Protein AF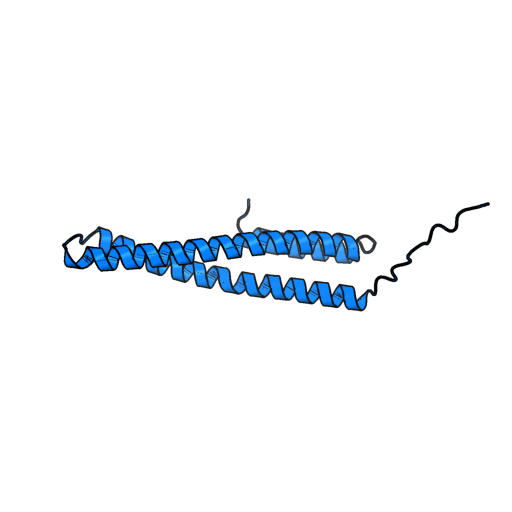-A0AAE5QCK3-F1 (afdb_monomer_lite)

Structure (mmCIF, N/CA/C/O backbone):
data_AF-A0AAE5QCK3-F1
#
_entry.id   AF-A0AAE5QCK3-F1
#
loop_
_atom_site.group_PDB
_atom_site.id
_atom_site.type_symbol
_atom_site.label_atom_id
_atom_site.label_alt_id
_atom_site.label_comp_id
_atom_site.label_asym_id
_atom_site.label_entity_id
_atom_site.label_seq_id
_atom_site.pdbx_PDB_ins_code
_atom_site.Cartn_x
_atom_site.Cartn_y
_atom_site.Cartn_z
_atom_site.occupancy
_atom_site.B_iso_or_equiv
_atom_site.auth_seq_id
_atom_site.auth_comp_id
_atom_site.auth_asym_id
_atom_site.auth_atom_id
_atom_site.pdbx_PDB_model_num
ATOM 1 N N . MET A 1 1 ? 50.167 -9.114 -25.310 1.00 36.44 1 MET A N 1
ATOM 2 C CA . MET A 1 1 ? 48.995 -9.842 -24.776 1.00 36.44 1 MET A CA 1
ATOM 3 C C . MET A 1 1 ? 47.931 -8.817 -24.426 1.00 36.44 1 MET A C 1
ATOM 5 O O . MET A 1 1 ? 48.077 -8.139 -23.420 1.00 36.44 1 MET A O 1
ATOM 9 N N . HIS A 1 2 ? 46.924 -8.635 -25.280 1.00 33.69 2 HIS A N 1
ATOM 10 C CA . HIS A 1 2 ? 45.782 -7.773 -24.977 1.00 33.69 2 HIS A CA 1
ATOM 11 C C . HIS A 1 2 ? 44.579 -8.644 -24.612 1.00 33.69 2 HIS A C 1
ATOM 13 O O . HIS A 1 2 ? 44.148 -9.462 -25.414 1.00 33.69 2 HIS A O 1
ATOM 19 N N . LYS A 1 3 ? 44.125 -8.460 -23.367 1.00 43.09 3 LYS A N 1
ATOM 20 C CA . LYS A 1 3 ? 42.743 -8.515 -22.876 1.00 43.09 3 LYS A CA 1
ATOM 21 C C . LYS A 1 3 ? 41.746 -9.315 -23.724 1.00 43.09 3 LYS A C 1
ATOM 23 O O . LYS A 1 3 ? 41.172 -8.790 -24.670 1.00 43.09 3 LYS A O 1
ATOM 28 N N . THR A 1 4 ? 41.425 -10.521 -23.278 1.00 39.41 4 THR A N 1
ATOM 29 C CA . THR A 1 4 ? 40.050 -11.025 -23.374 1.00 39.41 4 THR A CA 1
ATOM 30 C C . THR A 1 4 ? 39.343 -10.627 -22.087 1.00 39.41 4 THR A C 1
ATOM 32 O O . THR A 1 4 ? 39.192 -11.433 -21.170 1.00 39.41 4 THR A O 1
ATOM 35 N N . ASP A 1 5 ? 38.973 -9.349 -21.995 1.00 39.69 5 ASP A N 1
ATOM 36 C CA . ASP A 1 5 ? 37.875 -8.973 -21.115 1.00 39.69 5 ASP A CA 1
ATOM 37 C C . ASP A 1 5 ? 36.664 -9.728 -21.674 1.00 39.69 5 ASP A C 1
ATOM 39 O O . ASP A 1 5 ? 36.227 -9.466 -22.795 1.00 39.69 5 ASP A O 1
ATOM 43 N N . ASN A 1 6 ? 36.206 -10.753 -20.953 1.00 37.56 6 ASN A N 1
ATOM 44 C CA . ASN A 1 6 ? 34.954 -11.437 -21.244 1.00 37.56 6 ASN A CA 1
ATOM 45 C C . ASN A 1 6 ? 33.841 -10.397 -21.123 1.00 37.56 6 ASN A C 1
ATOM 47 O O . ASN A 1 6 ? 33.306 -10.158 -20.040 1.00 37.56 6 ASN A O 1
ATOM 51 N N . ILE A 1 7 ? 33.526 -9.751 -22.240 1.00 35.53 7 ILE A N 1
ATOM 52 C CA . ILE A 1 7 ? 32.318 -8.964 -22.387 1.0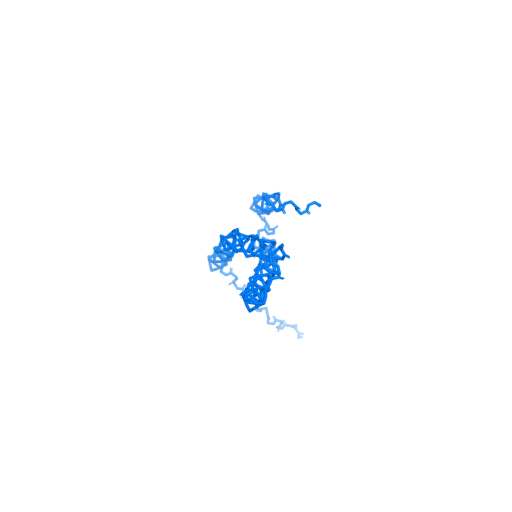0 35.53 7 ILE A CA 1
ATOM 53 C C . ILE A 1 7 ? 31.186 -9.989 -22.336 1.00 35.53 7 ILE A C 1
ATOM 55 O O . ILE A 1 7 ? 30.852 -10.625 -23.334 1.00 35.53 7 ILE A O 1
ATOM 59 N N . TYR A 1 8 ? 30.626 -10.192 -21.144 1.00 34.56 8 TYR A N 1
ATOM 60 C CA . TYR A 1 8 ? 29.282 -10.731 -21.009 1.00 34.56 8 TYR A CA 1
ATOM 61 C C . TYR A 1 8 ? 28.347 -9.702 -21.646 1.00 34.56 8 TYR A C 1
ATOM 63 O O . TYR A 1 8 ? 27.820 -8.823 -20.967 1.00 34.56 8 TYR A O 1
ATOM 71 N N . ASN A 1 9 ? 28.182 -9.782 -22.967 1.00 37.69 9 ASN A N 1
ATOM 72 C CA . ASN A 1 9 ? 27.056 -9.172 -23.652 1.00 37.69 9 ASN A CA 1
ATOM 73 C C . ASN A 1 9 ? 25.817 -9.917 -23.153 1.00 37.69 9 ASN A C 1
ATOM 75 O O . ASN A 1 9 ? 25.401 -10.919 -23.727 1.00 37.69 9 ASN A O 1
ATOM 79 N N . TYR A 1 10 ? 25.271 -9.466 -22.025 1.00 44.91 10 TYR A N 1
ATOM 80 C CA . TYR A 1 10 ? 23.881 -9.727 -21.699 1.00 44.91 10 TYR A CA 1
ATOM 81 C C . TYR A 1 10 ? 23.078 -9.040 -22.804 1.00 44.91 10 TYR A C 1
ATOM 83 O O . TYR A 1 10 ? 22.877 -7.826 -22.767 1.00 44.91 10 TYR A O 1
ATOM 91 N N . GLU A 1 11 ? 22.685 -9.794 -23.831 1.00 43.56 11 GLU A N 1
ATOM 92 C CA . GLU A 1 11 ? 21.614 -9.368 -24.723 1.00 43.56 11 GLU A CA 1
ATOM 93 C C . GLU A 1 11 ? 20.354 -9.280 -23.865 1.00 43.56 11 GLU A C 1
ATOM 95 O O . GLU A 1 11 ? 19.686 -10.266 -23.564 1.00 43.56 11 GLU A O 1
ATOM 100 N N . PHE A 1 12 ? 20.103 -8.076 -23.362 1.00 53.00 12 PHE A N 1
ATOM 101 C CA . PHE A 1 12 ? 18.934 -7.761 -22.567 1.00 53.00 12 PHE A CA 1
ATOM 102 C C .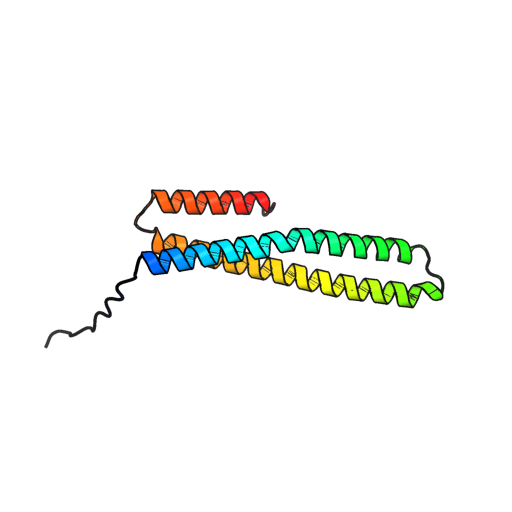 PHE A 1 12 ? 17.716 -7.881 -23.492 1.00 53.00 12 PHE A C 1
ATOM 104 O O . PHE A 1 12 ? 17.500 -7.029 -24.356 1.00 53.00 12 PHE A O 1
ATOM 111 N N . ASN A 1 13 ? 16.946 -8.966 -23.372 1.00 62.34 13 ASN A N 1
ATOM 112 C CA . ASN A 1 13 ? 15.767 -9.168 -24.207 1.00 62.34 13 ASN A CA 1
ATOM 113 C C . ASN A 1 13 ? 14.710 -8.110 -23.844 1.00 62.34 13 ASN A C 1
ATOM 115 O O . ASN A 1 13 ? 14.143 -8.105 -22.746 1.00 62.34 13 ASN A O 1
ATOM 119 N N . PHE A 1 14 ? 14.464 -7.183 -24.771 1.00 58.75 14 PHE A N 1
ATOM 120 C CA . PHE A 1 14 ? 13.522 -6.077 -24.592 1.00 58.75 14 PHE A CA 1
ATOM 121 C C . PHE A 1 14 ? 12.100 -6.573 -24.279 1.00 58.75 14 PHE A C 1
ATOM 123 O O . PHE A 1 14 ? 11.408 -5.967 -23.464 1.00 58.75 14 PHE A O 1
ATOM 130 N N . TYR A 1 15 ? 11.680 -7.699 -24.866 1.00 64.81 15 TYR A N 1
ATOM 131 C CA . TYR A 1 15 ? 10.348 -8.269 -24.640 1.00 64.81 15 TYR A CA 1
ATOM 132 C C . TYR A 1 15 ? 10.187 -8.829 -23.226 1.00 64.81 15 TYR A C 1
ATOM 134 O O . TYR A 1 15 ? 9.224 -8.485 -22.545 1.00 64.81 15 TYR A O 1
ATOM 142 N N . GLU A 1 16 ? 11.152 -9.621 -22.756 1.00 63.97 16 GLU A N 1
ATOM 143 C CA . GLU A 1 16 ? 11.151 -10.158 -21.385 1.00 63.97 16 GLU A CA 1
ATOM 144 C C . GLU A 1 16 ? 11.193 -9.026 -20.351 1.00 63.97 16 GLU A C 1
ATOM 146 O O . GLU A 1 16 ? 10.508 -9.060 -19.331 1.00 63.97 16 GLU A O 1
ATOM 151 N N . SER A 1 17 ? 11.943 -7.965 -20.648 1.00 68.44 17 SER A N 1
ATOM 152 C CA . SER A 1 17 ? 12.025 -6.779 -19.793 1.00 68.44 17 SER A CA 1
ATOM 153 C C . SER A 1 17 ? 10.703 -6.014 -19.720 1.00 68.44 17 SER A C 1
ATOM 155 O O . SER A 1 17 ? 10.316 -5.540 -18.651 1.00 68.44 17 SER A O 1
ATOM 157 N N . PHE A 1 18 ? 9.994 -5.906 -20.845 1.00 69.69 18 PHE A N 1
ATOM 158 C CA . PHE A 1 18 ? 8.682 -5.271 -20.907 1.00 69.69 18 PHE A CA 1
ATOM 159 C C . PHE A 1 18 ? 7.611 -6.103 -20.188 1.00 69.69 18 PHE A C 1
ATOM 161 O O . PHE A 1 18 ? 6.763 -5.555 -19.487 1.00 69.69 18 PHE A O 1
ATOM 168 N N . GLU A 1 19 ? 7.673 -7.432 -20.286 1.00 74.12 19 GLU A N 1
ATOM 169 C CA . GLU A 1 19 ? 6.794 -8.331 -19.534 1.00 74.12 19 GLU A CA 1
ATOM 170 C C . GLU A 1 19 ? 7.023 -8.211 -18.019 1.00 74.12 19 GLU A C 1
ATOM 172 O O . GLU A 1 19 ? 6.067 -8.049 -17.259 1.00 74.12 19 GLU A O 1
ATOM 177 N N . LEU A 1 20 ? 8.283 -8.180 -17.574 1.00 74.56 20 LEU A N 1
ATOM 178 C CA . LEU A 1 20 ? 8.636 -7.931 -16.172 1.00 74.56 20 LEU A CA 1
ATOM 179 C C . LEU A 1 20 ? 8.139 -6.565 -15.680 1.00 74.56 20 LEU A C 1
ATOM 181 O O . LEU A 1 20 ? 7.685 -6.441 -14.540 1.00 74.56 20 LEU A O 1
ATOM 185 N N . PHE A 1 21 ? 8.192 -5.545 -16.536 1.00 76.75 21 PHE A N 1
ATOM 186 C CA . PHE A 1 21 ? 7.664 -4.219 -16.233 1.00 76.75 21 PHE A CA 1
ATOM 187 C C . PHE A 1 21 ? 6.136 -4.227 -16.072 1.00 76.75 21 PHE A C 1
ATOM 189 O O . PHE A 1 21 ? 5.621 -3.678 -15.098 1.00 76.75 21 PHE A O 1
ATOM 196 N N . ASN A 1 22 ? 5.410 -4.928 -16.946 1.00 77.38 22 ASN A N 1
ATOM 197 C CA . ASN A 1 22 ? 3.957 -5.087 -16.827 1.00 77.38 22 ASN A CA 1
ATOM 198 C C . ASN A 1 22 ? 3.561 -5.859 -15.558 1.00 77.38 22 ASN A C 1
ATOM 200 O O . ASN A 1 22 ? 2.649 -5.450 -14.841 1.00 77.38 22 ASN A O 1
ATOM 204 N N . LEU A 1 23 ? 4.287 -6.928 -15.214 1.00 83.75 23 LEU A N 1
ATOM 205 C CA . LEU A 1 23 ? 4.069 -7.673 -13.967 1.00 83.75 23 LEU A CA 1
ATOM 206 C C . LEU A 1 23 ? 4.289 -6.796 -12.723 1.00 83.75 23 LEU A C 1
ATOM 208 O O . LEU A 1 23 ? 3.588 -6.937 -11.711 1.00 83.75 23 LEU A O 1
ATOM 212 N N . LEU A 1 24 ? 5.249 -5.870 -12.789 1.00 82.75 24 LEU A N 1
ATOM 213 C CA . LEU A 1 24 ? 5.489 -4.887 -11.738 1.00 82.75 24 LEU A CA 1
ATOM 214 C C . LEU A 1 24 ? 4.333 -3.883 -11.631 1.00 82.75 24 LEU A C 1
ATOM 216 O O . LEU A 1 24 ? 3.875 -3.612 -10.518 1.00 82.75 24 LEU A O 1
ATOM 220 N N . GLU A 1 25 ? 3.824 -3.373 -12.755 1.00 79.56 25 GLU A N 1
ATOM 221 C CA . GLU A 1 25 ? 2.637 -2.513 -12.765 1.00 79.56 25 GLU A CA 1
ATOM 222 C C . GLU A 1 25 ? 1.416 -3.205 -12.156 1.00 79.56 25 GLU A C 1
ATOM 224 O O . GLU A 1 25 ? 0.718 -2.619 -11.325 1.00 79.56 25 GLU A O 1
ATOM 229 N N . ASP A 1 26 ? 1.161 -4.457 -12.527 1.00 83.88 26 ASP A N 1
ATOM 230 C CA . ASP A 1 26 ? 0.026 -5.221 -12.012 1.00 83.88 26 ASP A CA 1
ATOM 231 C C . ASP A 1 26 ? 0.161 -5.494 -10.512 1.00 83.88 26 ASP A C 1
ATOM 233 O O . ASP A 1 26 ? -0.809 -5.372 -9.755 1.00 83.88 26 ASP A O 1
ATOM 237 N N . SER A 1 27 ? 1.382 -5.761 -10.045 1.00 81.56 27 SER A N 1
ATOM 238 C CA . SER A 1 27 ? 1.680 -5.887 -8.615 1.00 81.56 27 SER A CA 1
ATOM 239 C C . SER A 1 27 ? 1.395 -4.585 -7.857 1.00 81.56 27 SER A C 1
ATOM 241 O O . SER A 1 27 ? 0.812 -4.614 -6.767 1.00 81.56 27 SER A O 1
ATOM 243 N N . ILE A 1 28 ? 1.747 -3.433 -8.438 1.00 79.75 28 ILE A N 1
ATOM 244 C CA . ILE A 1 28 ? 1.446 -2.108 -7.878 1.00 79.75 28 ILE A CA 1
ATOM 245 C C . ILE A 1 28 ? -0.072 -1.888 -7.820 1.00 79.75 28 ILE A C 1
ATOM 247 O O . ILE A 1 28 ? -0.593 -1.576 -6.744 1.00 79.75 28 ILE A O 1
ATOM 251 N N . LYS A 1 29 ? -0.793 -2.115 -8.929 1.00 78.69 29 LYS A N 1
ATOM 252 C CA . LYS A 1 29 ? -2.261 -1.975 -9.020 1.00 78.69 29 LYS A CA 1
ATOM 253 C C . LYS A 1 29 ? -2.979 -2.858 -7.995 1.00 78.69 29 LYS A C 1
ATOM 255 O O . LYS A 1 29 ? -3.905 -2.399 -7.323 1.00 78.69 29 LYS A O 1
ATOM 260 N N . ASN A 1 30 ? -2.527 -4.099 -7.814 1.00 85.25 30 ASN A N 1
ATOM 261 C CA . ASN A 1 30 ? -3.106 -5.016 -6.836 1.00 85.25 30 ASN A CA 1
ATOM 262 C C . ASN A 1 30 ? -2.949 -4.481 -5.404 1.00 85.25 30 ASN A C 1
ATOM 264 O O . ASN A 1 30 ? -3.945 -4.312 -4.699 1.00 85.25 30 ASN A O 1
ATOM 268 N N . ILE A 1 31 ? -1.730 -4.116 -4.987 1.00 80.31 31 ILE A N 1
ATOM 269 C CA . ILE A 1 31 ? -1.499 -3.542 -3.649 1.00 80.31 31 ILE A CA 1
ATOM 270 C C . ILE A 1 31 ? -2.325 -2.267 -3.447 1.00 80.31 31 ILE A C 1
ATOM 272 O O . ILE A 1 31 ? -2.890 -2.051 -2.374 1.00 80.31 31 ILE A O 1
ATOM 276 N N . TRP A 1 32 ? -2.441 -1.437 -4.480 1.00 78.69 32 TRP A N 1
ATOM 277 C CA . TRP A 1 32 ? -3.224 -0.208 -4.434 1.00 78.69 32 TRP A CA 1
ATOM 278 C C . TRP A 1 32 ? -4.707 -0.437 -4.207 1.00 78.69 32 TRP A C 1
ATOM 280 O O . TRP A 1 32 ? -5.313 0.310 -3.446 1.00 78.69 32 TRP A O 1
ATOM 290 N N . SER A 1 33 ? -5.278 -1.473 -4.817 1.00 84.06 33 SER A N 1
ATOM 291 C CA . SER A 1 33 ? -6.689 -1.812 -4.629 1.00 84.06 33 SER A CA 1
ATOM 292 C C . SER A 1 33 ? -7.010 -2.236 -3.187 1.00 84.06 33 SER A C 1
ATOM 294 O O . SER A 1 33 ? -8.115 -2.000 -2.699 1.00 84.06 33 SER A O 1
ATOM 296 N N . GLN A 1 34 ? -6.031 -2.799 -2.469 1.00 82.56 34 GLN A N 1
ATOM 297 C CA . GLN A 1 34 ? -6.209 -3.324 -1.111 1.00 82.56 34 GLN A CA 1
ATOM 298 C C . GLN A 1 34 ? -6.147 -2.239 -0.028 1.00 82.56 34 GLN A C 1
ATOM 300 O O . GLN A 1 34 ? -6.833 -2.350 0.989 1.00 82.56 34 GLN A O 1
ATOM 305 N N . ILE A 1 35 ? -5.361 -1.177 -0.237 1.00 79.50 35 ILE A N 1
ATOM 306 C CA . ILE A 1 35 ? -5.206 -0.075 0.729 1.00 79.50 35 ILE A CA 1
ATOM 307 C C . ILE A 1 35 ? -6.554 0.567 1.113 1.00 79.50 35 ILE A C 1
ATOM 309 O O . ILE A 1 35 ? -6.874 0.556 2.302 1.00 79.50 35 ILE A O 1
ATOM 313 N N . PRO A 1 36 ? -7.397 1.063 0.183 1.00 78.50 36 PRO A N 1
ATOM 314 C CA . PRO A 1 36 ? -8.654 1.716 0.549 1.00 78.50 36 PRO A CA 1
ATOM 315 C C . PRO A 1 36 ? -9.651 0.751 1.207 1.00 78.50 36 PRO A C 1
ATOM 317 O O . PRO A 1 36 ? -10.483 1.175 2.009 1.00 78.50 36 PRO A O 1
ATOM 320 N N . ILE A 1 37 ? -9.574 -0.550 0.906 1.00 86.12 37 ILE A N 1
ATOM 321 C CA . ILE A 1 37 ? -10.382 -1.578 1.575 1.00 86.12 37 ILE A CA 1
ATOM 322 C C . ILE A 1 37 ? -9.962 -1.675 3.046 1.00 86.12 37 ILE A C 1
ATOM 324 O O . ILE A 1 37 ? -10.807 -1.568 3.937 1.00 86.12 37 ILE A O 1
ATOM 328 N N . LYS A 1 38 ? -8.653 -1.778 3.307 1.00 84.25 38 LYS A N 1
ATOM 329 C CA . LYS A 1 38 ? -8.094 -1.839 4.663 1.00 84.25 38 LYS A CA 1
ATOM 330 C C . LYS A 1 38 ? -8.319 -0.555 5.462 1.00 84.25 38 LYS A C 1
ATOM 332 O O . LYS A 1 38 ? -8.629 -0.633 6.647 1.00 84.25 38 LYS A O 1
ATOM 337 N N . GLU A 1 39 ? -8.278 0.616 4.829 1.00 81.12 39 GLU A N 1
ATOM 338 C CA . GLU A 1 39 ? -8.627 1.888 5.482 1.00 81.12 39 GLU A CA 1
ATOM 339 C C . GLU A 1 39 ? -10.085 1.923 5.948 1.00 81.12 39 GLU A C 1
ATOM 341 O O . GLU A 1 39 ? -10.379 2.375 7.057 1.00 81.12 39 GLU A O 1
ATOM 346 N N . ARG A 1 40 ? -11.018 1.418 5.131 1.00 87.25 40 ARG A N 1
ATOM 347 C CA . ARG A 1 40 ? -12.430 1.312 5.531 1.00 87.25 40 ARG A CA 1
ATOM 348 C C . ARG A 1 40 ? -12.614 0.331 6.685 1.00 87.25 40 ARG A C 1
ATOM 350 O O . ARG A 1 40 ? -13.430 0.594 7.566 1.00 87.25 40 ARG A O 1
ATOM 357 N N . GLU A 1 41 ? -11.888 -0.787 6.688 1.00 85.06 41 GLU A N 1
ATOM 358 C CA . GLU A 1 41 ? -11.888 -1.735 7.808 1.00 85.06 41 GLU A CA 1
ATOM 359 C C . GLU A 1 41 ? -11.377 -1.069 9.092 1.00 85.06 41 GLU A C 1
ATOM 361 O O . GLU A 1 41 ? -12.072 -1.113 10.107 1.00 85.06 41 GLU A O 1
ATOM 366 N N . ALA A 1 42 ? -10.238 -0.371 9.034 1.00 84.38 42 ALA A N 1
ATOM 367 C CA . ALA A 1 42 ? -9.664 0.342 10.176 1.00 84.38 42 ALA A CA 1
ATOM 368 C C . ALA A 1 42 ? -10.657 1.349 10.780 1.00 84.38 42 ALA A C 1
ATOM 370 O O . ALA A 1 42 ? -10.936 1.291 11.979 1.00 84.38 42 ALA A O 1
ATOM 371 N N . ARG A 1 43 ? -11.287 2.191 9.945 1.00 86.75 43 ARG A N 1
ATOM 372 C CA . ARG A 1 43 ? -12.298 3.170 10.396 1.00 86.75 43 ARG A CA 1
ATOM 373 C C . ARG A 1 43 ? -13.503 2.511 11.071 1.00 86.75 43 ARG A C 1
ATOM 375 O O . ARG A 1 43 ? -14.039 3.041 12.041 1.00 86.75 43 ARG A O 1
ATOM 382 N N . LYS A 1 44 ? -13.949 1.342 10.590 1.00 89.06 44 LYS A N 1
ATOM 383 C CA . LYS A 1 44 ? -15.052 0.601 11.232 1.00 89.06 44 LYS A CA 1
ATOM 384 C C . LYS A 1 44 ? -14.686 0.178 12.654 1.00 89.06 44 LYS A C 1
ATOM 386 O O . LYS A 1 44 ? -15.532 0.275 13.542 1.00 89.06 44 LYS A O 1
ATOM 391 N N . PHE A 1 45 ? -13.463 -0.298 12.874 1.00 85.44 45 PHE A N 1
ATOM 392 C CA . PHE A 1 45 ? -13.012 -0.717 14.203 1.00 85.44 45 PHE A CA 1
ATOM 393 C C . PHE A 1 45 ? -12.723 0.461 15.130 1.00 85.44 45 PHE A C 1
ATOM 395 O O . PHE A 1 45 ? -13.094 0.404 16.300 1.00 85.44 45 PHE A O 1
ATOM 402 N N . GLU A 1 46 ? -12.177 1.555 14.605 1.00 83.06 46 GLU A N 1
ATOM 403 C CA . GLU A 1 46 ? -12.006 2.810 15.341 1.00 83.06 46 GLU A CA 1
ATOM 404 C C . GLU A 1 46 ? -13.349 3.357 15.855 1.00 83.06 46 GLU A C 1
ATOM 406 O O . GLU A 1 46 ? -13.495 3.657 17.040 1.00 83.06 46 GLU A O 1
ATOM 411 N N . ASN A 1 47 ? -14.381 3.376 15.006 1.00 84.38 47 ASN A N 1
ATOM 412 C CA . ASN A 1 47 ? -15.726 3.792 15.409 1.00 84.38 47 ASN A CA 1
ATOM 413 C C . ASN A 1 47 ? -16.316 2.883 16.499 1.00 84.38 47 ASN A C 1
ATOM 415 O O . ASN A 1 47 ? -16.931 3.369 17.449 1.00 84.38 47 ASN A O 1
ATOM 419 N N . LYS A 1 48 ? -16.105 1.562 16.400 1.00 84.00 48 LYS A N 1
ATOM 420 C CA . LYS A 1 48 ? -16.541 0.604 17.431 1.00 84.00 48 LYS A CA 1
ATOM 421 C C . LYS A 1 48 ? -15.807 0.808 18.758 1.00 84.00 48 LYS A C 1
ATOM 423 O O . LYS A 1 48 ? -16.436 0.710 19.810 1.00 84.00 48 LYS A O 1
ATOM 428 N N . LEU A 1 49 ? -14.509 1.111 18.720 1.00 82.88 49 LEU A N 1
ATOM 429 C CA . LEU A 1 49 ? -13.715 1.436 19.905 1.00 82.88 49 LEU A CA 1
ATOM 430 C C . LEU A 1 49 ? -14.222 2.705 20.585 1.00 82.88 49 LEU A C 1
ATOM 432 O O . LEU A 1 49 ? -14.476 2.691 21.789 1.00 82.88 49 LEU A O 1
ATOM 436 N N . ASN A 1 50 ? -14.435 3.769 19.811 1.00 79.06 50 ASN A N 1
ATOM 437 C CA . ASN A 1 50 ? -14.931 5.043 20.323 1.00 79.06 50 ASN A CA 1
ATOM 438 C C . ASN A 1 50 ? -16.328 4.903 20.946 1.00 79.06 50 ASN A C 1
ATOM 440 O O . ASN A 1 50 ? -16.557 5.418 22.036 1.00 79.06 50 ASN A O 1
ATOM 444 N N . ALA A 1 51 ? -17.220 4.125 20.325 1.00 81.12 51 ALA A N 1
ATOM 445 C CA . ALA A 1 51 ? -18.557 3.845 20.857 1.00 81.12 51 ALA A CA 1
ATOM 446 C C . ALA A 1 51 ? -18.553 3.000 22.146 1.00 81.12 51 ALA A C 1
ATOM 448 O O . ALA A 1 51 ? -19.494 3.063 22.935 1.00 81.12 51 ALA A O 1
ATOM 449 N N . LYS A 1 52 ? -17.522 2.174 22.362 1.00 73.44 52 LYS A N 1
ATOM 450 C CA . LYS A 1 52 ? -17.380 1.361 23.581 1.00 73.44 52 LYS A CA 1
ATOM 451 C C . LYS A 1 52 ? -16.670 2.106 24.707 1.00 73.44 52 LYS A C 1
ATOM 453 O O . LYS A 1 52 ? -16.983 1.864 25.868 1.00 73.44 52 LYS A O 1
ATOM 458 N N . LYS A 1 53 ? -15.783 3.047 24.376 1.00 68.81 53 LYS A N 1
ATOM 459 C CA . LYS A 1 53 ? -15.077 3.901 25.342 1.00 68.81 53 LYS A CA 1
ATOM 460 C C . LYS A 1 53 ? -16.032 4.789 26.152 1.00 68.81 53 LYS A C 1
ATOM 462 O O . LYS A 1 53 ? -15.753 5.076 27.308 1.00 68.81 53 LYS A O 1
ATOM 467 N N . THR A 1 54 ? -17.167 5.173 25.571 1.00 62.50 54 THR A N 1
ATOM 468 C CA . THR A 1 54 ? -18.232 5.953 26.226 1.00 62.50 54 THR A CA 1
ATOM 469 C C . THR A 1 54 ? -19.127 5.143 27.173 1.00 62.50 54 THR A C 1
ATOM 471 O O . THR A 1 54 ? -19.755 5.741 28.036 1.00 62.50 54 THR A O 1
ATOM 474 N N . ASN A 1 55 ? -19.158 3.807 27.075 1.00 61.72 55 ASN A N 1
ATOM 475 C CA . ASN A 1 55 ? -20.057 2.930 27.846 1.00 61.72 55 ASN A CA 1
ATOM 476 C C . ASN A 1 55 ? -19.271 1.914 28.697 1.00 61.72 55 ASN A C 1
ATOM 478 O O . ASN A 1 55 ? -19.441 0.701 28.564 1.00 61.72 55 ASN A O 1
ATOM 482 N N . PHE A 1 56 ? -18.364 2.393 29.546 1.00 55.19 56 PHE A N 1
ATOM 483 C CA . PHE A 1 56 ? -17.443 1.541 30.303 1.00 55.19 56 PHE A CA 1
ATOM 484 C C 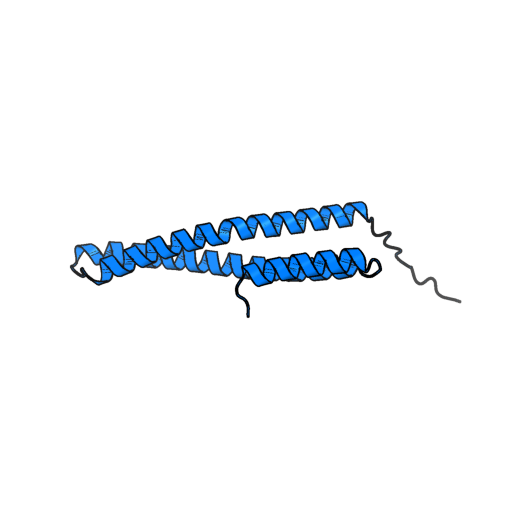. PHE A 1 56 ? -18.114 0.915 31.546 1.00 55.19 56 PHE A C 1
ATOM 486 O O . PHE A 1 56 ? -17.911 1.353 32.672 1.00 55.19 56 PHE A O 1
ATOM 493 N N . PHE A 1 57 ? -18.930 -0.121 31.338 1.00 55.12 57 PHE A N 1
ATOM 494 C CA . PHE A 1 57 ? -19.364 -1.054 32.388 1.00 55.12 57 PHE A CA 1
ATOM 495 C C . PHE A 1 57 ? -18.868 -2.472 32.059 1.00 55.12 57 PHE A C 1
ATOM 497 O O . PHE A 1 57 ? -18.679 -2.812 30.892 1.00 55.12 57 PHE A O 1
ATOM 504 N N . SER A 1 58 ? -18.640 -3.289 33.087 1.00 57.94 58 SER A N 1
ATOM 505 C CA . SER A 1 58 ? -17.820 -4.521 33.112 1.00 57.94 58 SER A CA 1
ATOM 506 C C . SER A 1 58 ? -18.020 -5.548 31.979 1.00 57.94 58 SER A C 1
ATOM 508 O O . SER A 1 58 ? -17.070 -6.235 31.623 1.00 57.94 58 SER A O 1
ATOM 510 N N . ASN A 1 59 ? -19.182 -5.609 31.319 1.00 59.09 59 ASN A N 1
ATOM 511 C CA . ASN A 1 59 ? -19.410 -6.474 30.145 1.00 59.09 59 ASN A CA 1
ATOM 512 C C . ASN A 1 59 ? -18.880 -5.895 28.811 1.00 59.09 59 ASN A C 1
ATOM 514 O O . ASN A 1 59 ? -19.097 -6.471 27.744 1.00 59.09 59 ASN A O 1
ATOM 518 N N . HIS A 1 60 ? -18.262 -4.711 28.807 1.00 64.12 60 HIS A N 1
ATOM 519 C CA . HIS A 1 60 ? -17.728 -4.059 27.601 1.00 64.12 60 HIS A CA 1
ATOM 520 C C . HIS A 1 60 ? -16.205 -4.116 27.489 1.00 64.12 60 HIS A C 1
ATOM 522 O O . HIS A 1 60 ? -15.678 -3.826 26.413 1.00 64.12 60 HIS A O 1
ATOM 528 N N . GLU A 1 61 ? -15.512 -4.548 28.541 1.00 68.25 61 GLU A N 1
ATOM 529 C CA . GLU A 1 61 ? -14.052 -4.592 28.593 1.00 68.25 61 GLU A CA 1
ATOM 530 C C . GLU A 1 61 ? -13.468 -5.636 27.628 1.00 68.25 61 GLU A C 1
ATOM 532 O O . GLU A 1 61 ? -12.644 -5.293 26.780 1.00 68.25 61 GLU A O 1
ATOM 537 N N . GLU A 1 62 ? -13.979 -6.872 27.633 1.00 74.19 62 GLU A N 1
ATOM 538 C CA . GLU A 1 62 ? -13.544 -7.920 26.692 1.00 74.19 62 GLU A CA 1
ATOM 539 C C . GLU A 1 62 ? -13.821 -7.545 25.227 1.00 74.19 62 GLU A C 1
ATOM 541 O O . GLU A 1 62 ? -12.980 -7.736 24.345 1.00 74.19 62 GLU A O 1
ATOM 546 N N . SER A 1 63 ? -14.985 -6.943 24.954 1.00 76.19 63 SER A N 1
ATOM 547 C CA . SER A 1 63 ? -15.341 -6.472 23.608 1.00 76.19 63 SER A CA 1
ATOM 548 C C . SER A 1 63 ? -14.446 -5.320 23.142 1.00 76.19 63 SER A C 1
ATOM 550 O O . SER A 1 63 ? -14.060 -5.270 21.975 1.00 76.19 63 SER A O 1
ATOM 552 N N . TYR A 1 64 ? -14.100 -4.395 24.039 1.00 79.94 64 TYR A N 1
ATOM 553 C CA . TYR A 1 64 ? -13.188 -3.292 23.749 1.00 79.94 64 TYR A CA 1
ATOM 554 C 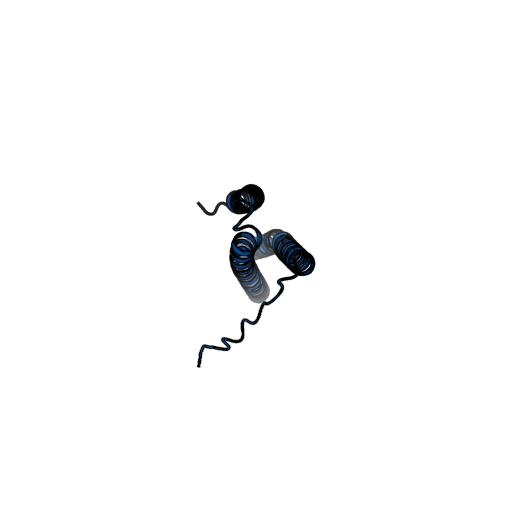C . TYR A 1 64 ? -11.771 -3.800 23.456 1.00 79.94 64 TYR A C 1
ATOM 556 O O . TYR A 1 64 ? -11.176 -3.410 22.449 1.00 79.94 64 TYR A O 1
ATOM 564 N N . LEU A 1 65 ? -11.250 -4.715 24.281 1.00 83.00 65 LEU A N 1
ATOM 565 C CA . LEU A 1 65 ? -9.938 -5.333 24.076 1.00 83.00 65 LEU A CA 1
ATOM 566 C C . LEU A 1 65 ? -9.871 -6.100 22.749 1.00 83.00 65 LEU A C 1
ATOM 568 O O . LEU A 1 65 ? -8.882 -5.975 22.022 1.00 83.00 65 LEU A O 1
ATOM 572 N N . LYS A 1 66 ? -10.944 -6.811 22.381 1.00 85.31 66 LYS A N 1
ATOM 573 C CA . LYS A 1 66 ? -11.057 -7.473 21.076 1.00 85.31 66 LYS A CA 1
ATOM 574 C C . LYS A 1 66 ? -10.964 -6.478 19.917 1.00 85.31 66 LYS A C 1
ATOM 576 O O . LYS A 1 66 ? -10.119 -6.653 19.042 1.00 85.31 66 LYS A O 1
ATOM 581 N N . TYR A 1 67 ? -11.768 -5.412 19.922 1.00 83.69 67 TYR A N 1
ATOM 582 C CA . TYR A 1 67 ? -11.723 -4.411 18.849 1.00 83.69 67 TYR A CA 1
ATOM 583 C C . TYR A 1 67 ? -10.389 -3.669 18.785 1.00 83.69 67 TYR A C 1
ATOM 585 O O . TYR A 1 67 ? -9.938 -3.321 17.697 1.00 83.69 67 TYR A O 1
ATOM 593 N N . LYS A 1 68 ? -9.730 -3.465 19.929 1.00 85.25 68 LYS A N 1
ATOM 594 C CA . LYS A 1 68 ? -8.405 -2.842 19.993 1.00 85.25 68 LYS A CA 1
ATOM 595 C C . LYS A 1 68 ? -7.362 -3.723 19.312 1.00 85.25 68 LYS A C 1
ATOM 597 O O . LYS A 1 68 ? -6.579 -3.222 18.510 1.00 85.25 68 LYS A O 1
ATOM 602 N N . SER A 1 69 ? -7.386 -5.022 19.598 1.00 88.38 69 SER A N 1
ATOM 603 C CA . SER A 1 69 ? -6.508 -6.009 18.964 1.00 88.38 69 SER A CA 1
ATOM 604 C C . SER A 1 69 ? -6.747 -6.100 17.451 1.00 88.38 69 SER A C 1
ATOM 606 O O . SER A 1 69 ? -5.804 -6.023 16.662 1.00 88.38 69 SER A O 1
ATOM 608 N N . GLU A 1 70 ? -8.011 -6.178 17.022 1.00 87.00 70 GLU A N 1
ATOM 609 C CA . GLU A 1 70 ? -8.377 -6.227 15.598 1.00 87.00 70 GLU A CA 1
ATOM 610 C C . GLU A 1 70 ? -7.957 -4.949 14.854 1.00 87.00 70 GLU A C 1
ATOM 612 O O . GLU A 1 70 ? -7.387 -5.031 13.764 1.00 87.00 70 GLU A O 1
ATOM 617 N N . PHE A 1 71 ? -8.146 -3.776 15.466 1.00 87.69 71 PHE A N 1
ATOM 618 C CA . PHE A 1 71 ? -7.676 -2.503 14.920 1.00 87.69 71 PHE A CA 1
ATOM 619 C C . PHE A 1 71 ? -6.151 -2.476 14.756 1.00 87.69 71 PHE A C 1
ATOM 621 O O . PHE A 1 71 ? -5.661 -2.162 13.676 1.00 87.69 71 PHE A O 1
ATOM 628 N N . GLN A 1 72 ? -5.396 -2.866 15.789 1.00 89.81 72 GLN A N 1
ATOM 629 C CA . GLN A 1 72 ? -3.929 -2.918 15.732 1.00 89.81 72 GLN A CA 1
ATOM 630 C C . GLN A 1 72 ? -3.422 -3.861 14.634 1.00 89.81 72 GLN A C 1
ATOM 632 O O . GLN A 1 72 ? -2.430 -3.564 13.966 1.00 89.81 72 GLN A O 1
ATOM 637 N N . LYS A 1 73 ? -4.107 -4.992 14.419 1.00 92.81 73 LYS A N 1
ATOM 638 C CA . LYS A 1 73 ? -3.777 -5.925 13.338 1.00 92.81 73 LYS A CA 1
ATOM 639 C C . LYS A 1 73 ? -3.953 -5.271 11.966 1.00 92.81 73 LYS A C 1
ATOM 641 O O . LYS A 1 73 ? -3.042 -5.338 11.143 1.00 92.81 73 LYS A O 1
ATOM 646 N N . ILE A 1 74 ? -5.092 -4.619 11.736 1.00 87.19 74 ILE A N 1
ATOM 647 C CA . ILE A 1 74 ? -5.392 -3.954 10.461 1.00 87.19 74 ILE A CA 1
ATOM 648 C C . ILE A 1 74 ? -4.447 -2.775 10.225 1.00 87.19 74 ILE A C 1
ATOM 650 O O . ILE A 1 74 ? -3.960 -2.607 9.111 1.00 87.19 74 ILE A O 1
ATOM 654 N N . ASP A 1 75 ? -4.129 -1.999 11.261 1.00 83.94 75 ASP A N 1
ATOM 655 C CA . ASP A 1 75 ? -3.181 -0.888 11.160 1.00 83.94 75 ASP A CA 1
ATOM 656 C C . ASP A 1 75 ? -1.774 -1.375 10.768 1.00 83.94 75 ASP A C 1
ATOM 658 O O . ASP A 1 75 ? -1.126 -0.828 9.872 1.00 83.94 75 ASP A O 1
ATOM 662 N N . LYS A 1 76 ? -1.324 -2.497 11.342 1.00 92.31 76 LYS A N 1
ATOM 663 C CA . LYS A 1 76 ? -0.063 -3.141 10.947 1.00 92.31 76 LYS A CA 1
ATOM 664 C C . LYS A 1 76 ? -0.090 -3.648 9.500 1.00 92.31 76 LYS A C 1
ATOM 666 O O . LYS A 1 76 ? 0.891 -3.471 8.771 1.00 92.31 76 LYS A O 1
ATOM 671 N N . GLU A 1 77 ? -1.186 -4.275 9.072 1.00 89.94 77 GLU A N 1
ATOM 672 C CA . GLU A 1 77 ? -1.378 -4.707 7.679 1.00 89.94 77 GLU A CA 1
ATOM 673 C C . GLU A 1 77 ? -1.337 -3.508 6.720 1.00 89.94 77 GLU A C 1
ATOM 675 O O . GLU A 1 77 ? -0.642 -3.547 5.703 1.00 89.94 77 GLU A O 1
ATOM 680 N N . LEU A 1 78 ? -2.000 -2.410 7.080 1.00 85.94 78 LEU A N 1
ATOM 681 C CA . LEU A 1 78 ? -2.037 -1.173 6.309 1.00 85.94 78 LEU A CA 1
ATOM 682 C C . LEU A 1 78 ? -0.647 -0.541 6.168 1.00 85.94 78 LEU A C 1
ATOM 684 O O . LEU A 1 78 ? -0.234 -0.191 5.062 1.00 85.94 78 LEU A O 1
ATOM 688 N N . ASN A 1 79 ? 0.108 -0.454 7.263 1.00 85.19 79 ASN A N 1
ATOM 689 C CA . ASN A 1 79 ? 1.486 0.034 7.240 1.00 85.19 79 ASN A CA 1
ATOM 690 C C . ASN A 1 79 ? 2.385 -0.858 6.373 1.00 85.19 79 ASN A C 1
ATOM 692 O O . ASN A 1 79 ? 3.189 -0.357 5.587 1.00 85.19 79 ASN A O 1
ATOM 696 N N . THR A 1 80 ? 2.189 -2.177 6.427 1.00 92.25 80 THR A N 1
ATOM 697 C CA . THR A 1 80 ? 2.912 -3.127 5.569 1.00 92.25 80 THR A CA 1
ATOM 698 C C . THR A 1 80 ? 2.599 -2.900 4.087 1.00 92.25 80 THR A C 1
ATOM 700 O O . THR A 1 80 ? 3.515 -2.871 3.264 1.00 92.25 80 THR A O 1
ATOM 703 N N . LEU A 1 81 ? 1.326 -2.699 3.726 1.00 85.25 81 LEU A N 1
ATOM 704 C CA . LEU A 1 81 ? 0.916 -2.399 2.349 1.00 85.25 81 LEU A CA 1
ATOM 705 C C . LEU A 1 81 ? 1.496 -1.066 1.858 1.00 85.25 81 LEU A C 1
ATOM 707 O O . LEU A 1 81 ? 1.983 -0.997 0.730 1.00 85.25 81 LEU A O 1
ATOM 711 N N . LYS A 1 82 ? 1.510 -0.029 2.706 1.00 82.75 82 LYS A N 1
ATOM 712 C CA . LYS A 1 82 ? 2.113 1.277 2.390 1.00 82.75 82 LYS A CA 1
ATOM 713 C C . LYS A 1 82 ? 3.619 1.170 2.130 1.00 82.75 82 LYS A C 1
ATOM 715 O O . LYS A 1 82 ? 4.106 1.739 1.154 1.00 82.75 82 LYS A O 1
ATOM 720 N N . ILE A 1 83 ? 4.343 0.402 2.948 1.00 85.62 83 ILE A N 1
ATOM 721 C CA . ILE A 1 83 ? 5.778 0.146 2.749 1.00 85.62 83 ILE A CA 1
ATOM 722 C C . ILE A 1 83 ? 6.011 -0.603 1.433 1.00 85.62 83 ILE A C 1
ATOM 724 O O . ILE A 1 83 ? 6.791 -0.138 0.604 1.00 85.62 83 ILE A O 1
ATOM 728 N N . LYS A 1 84 ? 5.291 -1.710 1.194 1.00 85.56 84 LYS A N 1
ATOM 729 C CA . LYS A 1 84 ? 5.404 -2.483 -0.057 1.00 85.56 84 LYS A CA 1
ATOM 730 C C . LYS A 1 84 ? 5.123 -1.619 -1.284 1.00 85.56 84 LYS A C 1
ATOM 732 O O . LYS A 1 84 ? 5.871 -1.676 -2.254 1.00 85.56 84 LYS A O 1
ATOM 737 N N . LYS A 1 85 ? 4.084 -0.781 -1.219 1.00 80.94 85 LYS A N 1
ATOM 738 C CA . LYS A 1 85 ? 3.755 0.186 -2.269 1.00 80.94 85 LYS A CA 1
ATOM 739 C C . LYS A 1 85 ? 4.938 1.103 -2.577 1.00 80.94 85 LYS A C 1
ATOM 741 O O . LYS A 1 85 ? 5.280 1.254 -3.744 1.00 80.94 85 LYS A O 1
ATOM 746 N N . ARG A 1 86 ? 5.559 1.703 -1.556 1.00 80.44 86 ARG A N 1
ATOM 747 C CA . ARG A 1 86 ? 6.713 2.595 -1.741 1.00 80.44 86 ARG A CA 1
ATOM 748 C C . ARG A 1 86 ? 7.885 1.866 -2.398 1.00 80.44 86 ARG A C 1
ATOM 750 O O . ARG A 1 86 ? 8.426 2.365 -3.377 1.00 80.44 86 ARG A O 1
ATOM 757 N N . SER A 1 87 ? 8.228 0.676 -1.910 1.00 83.00 87 SER A N 1
ATOM 758 C CA . SER A 1 87 ? 9.333 -0.112 -2.463 1.00 83.00 87 SER A CA 1
ATOM 759 C C . SER A 1 87 ? 9.099 -0.512 -3.923 1.00 83.00 87 SER A C 1
ATOM 761 O O . SER A 1 87 ? 10.013 -0.399 -4.733 1.00 83.00 87 SER A O 1
ATOM 763 N N . LEU A 1 88 ? 7.881 -0.930 -4.290 1.00 82.69 88 LEU A N 1
ATOM 764 C CA . LEU A 1 88 ? 7.563 -1.261 -5.684 1.00 82.69 88 LEU A CA 1
ATOM 765 C C . LEU A 1 88 ? 7.614 -0.034 -6.598 1.00 82.69 88 LEU A C 1
ATOM 767 O O . LEU A 1 88 ? 8.095 -0.139 -7.720 1.00 82.69 88 LEU A O 1
ATOM 771 N N . LEU A 1 89 ? 7.174 1.130 -6.114 1.00 76.56 89 LEU A N 1
ATOM 772 C CA . LEU A 1 89 ? 7.255 2.387 -6.859 1.00 76.56 89 LEU A CA 1
ATOM 773 C C . LEU A 1 89 ? 8.717 2.784 -7.130 1.00 76.56 89 LEU A C 1
ATOM 775 O O . LEU A 1 89 ? 9.059 3.198 -8.233 1.00 76.56 89 LEU A O 1
ATOM 779 N N . GLU A 1 90 ? 9.595 2.619 -6.139 1.00 79.62 90 GLU A N 1
ATOM 780 C CA . GLU A 1 90 ? 11.032 2.874 -6.288 1.00 79.62 90 GLU A CA 1
ATOM 781 C C . GLU A 1 90 ? 11.679 1.920 -7.307 1.00 79.62 90 GLU A C 1
ATOM 783 O O . GLU A 1 90 ? 12.506 2.351 -8.113 1.00 79.62 90 GLU A O 1
ATOM 788 N N . ILE A 1 91 ? 11.288 0.640 -7.309 1.00 80.69 91 ILE A N 1
ATOM 789 C CA . ILE A 1 91 ? 11.742 -0.339 -8.310 1.00 80.69 91 ILE A CA 1
ATOM 790 C C . ILE A 1 91 ? 11.217 0.038 -9.699 1.00 80.69 91 ILE A C 1
ATOM 792 O O . ILE A 1 91 ? 11.996 0.050 -10.647 1.00 80.69 91 ILE A O 1
ATOM 796 N N . TYR A 1 92 ? 9.942 0.415 -9.815 1.00 78.50 92 TYR A N 1
ATOM 797 C CA . TYR A 1 92 ? 9.319 0.820 -11.078 1.00 78.50 92 TYR A CA 1
ATOM 798 C C . TYR A 1 92 ? 10.068 1.977 -11.733 1.00 78.50 92 TYR A C 1
ATOM 800 O O . TYR A 1 92 ? 10.415 1.897 -12.906 1.00 78.50 92 TYR A O 1
ATOM 808 N N . ILE A 1 93 ? 10.411 3.010 -10.960 1.00 72.75 93 ILE A N 1
ATOM 809 C CA . ILE A 1 93 ? 11.181 4.155 -11.465 1.00 72.75 93 ILE A CA 1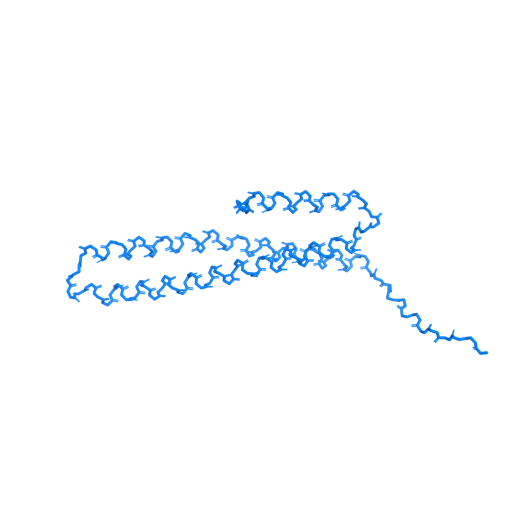
ATOM 810 C C . ILE A 1 93 ? 12.565 3.720 -11.941 1.00 72.75 93 ILE A C 1
ATOM 812 O O . ILE A 1 93 ? 13.017 4.167 -12.991 1.00 72.75 93 ILE A O 1
ATOM 816 N N . LYS A 1 94 ? 13.254 2.857 -11.184 1.00 78.00 94 LYS A N 1
ATOM 817 C CA . LYS A 1 94 ? 14.583 2.367 -11.573 1.00 78.00 94 LYS A CA 1
ATOM 818 C C . LYS A 1 94 ? 14.519 1.583 -12.878 1.00 78.00 94 LYS A C 1
ATOM 820 O O . LYS A 1 94 ? 15.301 1.870 -13.774 1.00 78.00 94 LYS A O 1
ATOM 825 N N . VAL A 1 95 ? 13.569 0.656 -13.001 1.00 74.06 95 VAL A N 1
ATOM 826 C CA . VAL A 1 95 ? 13.386 -0.148 -14.216 1.00 74.06 95 VAL A CA 1
ATOM 827 C C . VAL A 1 95 ? 12.986 0.736 -15.396 1.00 74.06 95 VAL A C 1
ATOM 829 O O . VAL A 1 95 ? 13.598 0.621 -16.451 1.00 74.06 95 VAL A O 1
ATOM 832 N N . ALA A 1 96 ? 12.050 1.672 -15.217 1.00 71.25 96 ALA A N 1
ATOM 833 C CA . ALA A 1 96 ? 11.672 2.623 -16.261 1.00 71.25 96 ALA A CA 1
ATOM 834 C C . ALA A 1 96 ? 12.871 3.469 -16.717 1.00 71.25 96 ALA A C 1
ATOM 836 O O . ALA A 1 96 ? 13.129 3.593 -17.910 1.00 71.25 96 ALA A O 1
ATOM 837 N N . ASN A 1 97 ? 13.657 4.002 -15.777 1.00 68.81 97 ASN A N 1
ATOM 838 C CA . ASN A 1 97 ? 14.858 4.768 -16.103 1.00 68.81 97 ASN A CA 1
ATOM 839 C C . ASN A 1 97 ? 15.900 3.922 -16.842 1.00 68.81 97 ASN A C 1
ATOM 841 O O . ASN A 1 97 ? 16.583 4.460 -17.699 1.00 68.81 97 ASN A O 1
ATOM 845 N N . THR A 1 98 ? 16.042 2.633 -16.519 1.00 72.19 98 THR A N 1
ATOM 846 C CA . THR A 1 98 ? 16.992 1.731 -17.187 1.00 72.19 98 THR A CA 1
ATOM 847 C C . THR A 1 98 ? 16.512 1.308 -18.576 1.00 72.19 98 THR A C 1
ATOM 849 O O . THR A 1 98 ? 17.304 1.328 -19.511 1.00 72.19 98 THR A O 1
ATOM 852 N N . LEU A 1 99 ? 15.232 0.957 -18.737 1.00 66.94 99 LEU A N 1
ATOM 853 C CA . LEU A 1 99 ? 14.675 0.484 -20.012 1.00 66.94 99 LEU A CA 1
ATOM 854 C C . LEU A 1 99 ? 14.424 1.612 -21.014 1.00 66.94 99 LEU A C 1
ATOM 856 O O . LEU A 1 99 ? 14.515 1.395 -22.221 1.00 66.94 99 LEU A O 1
ATOM 860 N N . PHE A 1 100 ? 14.126 2.815 -20.524 1.00 66.12 100 PHE A N 1
ATOM 861 C CA . PHE A 1 100 ? 13.750 3.957 -21.355 1.00 66.12 100 PHE A CA 1
ATOM 862 C C . PHE A 1 100 ? 14.785 5.092 -21.319 1.00 66.12 100 PHE A C 1
ATOM 864 O O . PHE A 1 100 ? 14.493 6.193 -21.780 1.00 66.12 100 PHE A O 1
ATOM 871 N N . ALA A 1 101 ? 16.006 4.842 -20.823 1.00 62.75 101 ALA A N 1
ATOM 872 C CA . ALA A 1 101 ? 17.084 5.840 -20.749 1.00 62.75 101 ALA A CA 1
ATOM 873 C C . ALA A 1 101 ? 17.374 6.515 -22.103 1.00 62.75 101 ALA A C 1
ATOM 875 O O . ALA A 1 101 ? 17.652 7.710 -22.160 1.00 62.75 101 ALA A O 1
ATOM 876 N N . GLU A 1 102 ? 17.283 5.744 -23.190 1.00 54.00 102 GLU A N 1
ATOM 877 C CA . GLU A 1 102 ? 17.539 6.191 -24.566 1.00 54.00 102 GLU A CA 1
ATOM 878 C C . GLU A 1 102 ? 16.261 6.633 -25.303 1.00 54.00 102 GLU A C 1
ATOM 880 O O . GLU A 1 102 ? 16.323 7.164 -26.411 1.00 54.00 102 GLU A O 1
ATOM 885 N N . ARG A 1 103 ? 15.084 6.449 -24.686 1.00 60.81 103 ARG A N 1
ATOM 886 C CA . ARG A 1 103 ? 13.771 6.790 -25.248 1.00 60.81 103 ARG A CA 1
ATOM 887 C C . ARG A 1 103 ? 13.109 7.871 -24.401 1.00 60.81 103 ARG A C 1
ATOM 889 O O . ARG A 1 103 ? 12.253 7.600 -23.563 1.00 60.81 103 ARG A O 1
ATOM 896 N N . ALA A 1 104 ? 13.502 9.120 -24.653 1.00 56.00 104 ALA A N 1
ATOM 897 C CA . ALA A 1 104 ? 13.046 10.298 -23.908 1.00 56.00 104 ALA A CA 1
ATOM 898 C C . ALA A 1 104 ? 11.511 10.394 -23.766 1.00 56.00 104 ALA A C 1
ATOM 900 O O . ALA A 1 104 ? 11.022 10.786 -22.711 1.00 56.00 104 ALA A O 1
ATOM 901 N N . TYR A 1 105 ? 10.764 9.975 -24.792 1.00 53.66 105 TYR A N 1
ATOM 902 C CA . TYR A 1 105 ? 9.299 9.963 -24.790 1.00 53.66 105 TYR A CA 1
ATOM 903 C C . TYR A 1 105 ? 8.698 8.953 -23.790 1.00 53.66 105 TYR A C 1
ATOM 905 O O . TYR A 1 105 ? 7.829 9.303 -22.992 1.00 53.66 105 TYR A O 1
ATOM 913 N N . ASP A 1 106 ? 9.210 7.720 -23.758 1.00 58.00 106 ASP A N 1
ATOM 914 C CA . ASP A 1 106 ? 8.721 6.662 -22.857 1.00 58.00 106 ASP A CA 1
ATOM 915 C C . ASP A 1 106 ? 9.075 6.964 -21.384 1.00 58.00 106 ASP A C 1
ATOM 917 O O . ASP A 1 106 ? 8.335 6.632 -20.448 1.00 58.00 106 ASP A O 1
ATOM 921 N N . LEU A 1 107 ? 10.189 7.674 -21.172 1.00 62.34 107 LEU A N 1
ATOM 922 C CA . LEU A 1 107 ? 10.592 8.197 -19.870 1.00 62.34 107 LEU A CA 1
ATOM 923 C C . LEU A 1 107 ? 9.649 9.304 -19.368 1.00 62.34 107 LEU A C 1
ATOM 925 O O . LEU A 1 107 ? 9.344 9.350 -18.173 1.00 62.34 107 LEU A O 1
ATOM 929 N N . GLU A 1 108 ? 9.183 10.196 -20.246 1.00 64.75 108 GLU A N 1
ATOM 930 C CA . GLU A 1 108 ? 8.208 11.237 -19.894 1.00 64.75 108 GLU A CA 1
ATOM 931 C C . GLU A 1 108 ? 6.856 10.643 -19.497 1.00 64.75 108 GLU A C 1
ATOM 933 O O . GLU A 1 108 ? 6.333 11.010 -18.445 1.00 64.75 108 GLU A O 1
ATOM 938 N N . ILE A 1 109 ? 6.349 9.653 -20.240 1.00 67.06 109 ILE A N 1
ATOM 939 C CA . ILE A 1 109 ? 5.113 8.933 -19.884 1.00 67.06 109 ILE A CA 1
ATOM 940 C C . ILE A 1 109 ? 5.262 8.233 -18.527 1.00 67.06 109 ILE A C 1
ATOM 942 O O . ILE A 1 109 ? 4.381 8.322 -17.670 1.00 67.06 109 ILE A O 1
ATOM 946 N N . SER A 1 110 ? 6.400 7.578 -18.283 1.00 60.12 110 SER A N 1
ATOM 947 C CA . SER A 1 110 ? 6.675 6.914 -17.002 1.00 60.12 110 SER A CA 1
ATOM 948 C C . SER A 1 110 ? 6.716 7.904 -15.830 1.00 60.12 110 SER A C 1
ATOM 950 O O . SER A 1 110 ? 6.183 7.616 -14.753 1.00 60.12 110 SER A O 1
ATOM 952 N N . LYS A 1 111 ? 7.302 9.093 -16.037 1.00 65.56 111 LYS A N 1
ATOM 953 C CA . LYS A 1 111 ? 7.302 10.195 -15.059 1.00 65.56 111 LYS A CA 1
ATOM 954 C C . LYS A 1 111 ? 5.906 10.777 -14.849 1.00 65.56 111 LYS A C 1
ATOM 956 O O . LYS A 1 111 ? 5.552 11.092 -13.715 1.00 65.56 111 LYS A O 1
ATOM 961 N N . GLU A 1 112 ? 5.108 10.920 -15.902 1.00 70.94 112 GLU A N 1
ATOM 962 C CA . GLU A 1 112 ? 3.736 11.420 -15.814 1.00 70.94 112 GLU A CA 1
ATOM 963 C C . GLU A 1 112 ? 2.832 10.443 -15.052 1.00 70.94 112 GLU A C 1
ATOM 965 O O . GLU A 1 112 ? 2.115 10.859 -14.138 1.00 70.94 112 GLU A O 1
ATOM 970 N N . ASN A 1 113 ? 2.943 9.142 -15.335 1.00 63.78 113 ASN A N 1
ATOM 971 C CA . ASN A 1 113 ? 2.264 8.087 -14.584 1.00 63.78 113 ASN A CA 1
ATOM 972 C C . ASN A 1 113 ? 2.680 8.106 -13.110 1.00 63.78 113 ASN A C 1
ATOM 974 O O . ASN A 1 113 ? 1.816 8.124 -12.236 1.00 63.78 113 ASN A O 1
ATOM 978 N N . TYR A 1 114 ? 3.980 8.221 -12.817 1.00 64.75 114 TYR A N 1
ATOM 979 C CA . TYR A 1 114 ? 4.470 8.405 -11.449 1.00 64.75 114 TYR A CA 1
ATOM 980 C C . TYR A 1 114 ? 3.877 9.653 -10.776 1.00 64.75 114 TYR A C 1
ATOM 982 O O . TYR A 1 114 ? 3.441 9.589 -9.628 1.00 64.75 114 TYR A O 1
ATOM 990 N N . ASN A 1 115 ? 3.822 10.788 -11.473 1.00 64.25 115 ASN A N 1
ATOM 991 C CA . ASN A 1 115 ? 3.295 12.035 -10.921 1.00 64.25 115 ASN A CA 1
ATOM 992 C C . ASN A 1 115 ? 1.783 11.972 -10.673 1.00 64.25 115 ASN A C 1
ATOM 994 O O . ASN A 1 115 ? 1.334 12.438 -9.625 1.00 64.25 115 ASN A O 1
ATOM 998 N N . ARG A 1 116 ? 0.999 11.361 -11.574 1.00 69.06 116 ARG A N 1
ATOM 999 C CA . ARG A 1 116 ? -0.423 11.040 -11.335 1.00 69.06 116 ARG A CA 1
ATOM 1000 C C . ARG A 1 116 ? -0.571 10.204 -10.074 1.00 69.06 116 ARG A C 1
ATOM 1002 O O . ARG A 1 116 ? -1.302 10.568 -9.159 1.00 69.06 116 ARG A O 1
ATOM 1009 N N . TRP A 1 117 ? 0.222 9.147 -9.992 1.00 65.06 117 TRP A N 1
ATOM 1010 C CA . TRP A 1 117 ? 0.239 8.234 -8.865 1.00 65.06 117 TRP A CA 1
ATOM 1011 C C . TRP A 1 117 ? 0.640 8.895 -7.546 1.00 65.06 117 TRP A C 1
ATOM 1013 O O . TRP A 1 117 ? 0.131 8.501 -6.501 1.00 65.06 117 TRP A O 1
ATOM 1023 N N . ARG A 1 118 ? 1.514 9.906 -7.577 1.00 63.91 118 ARG A N 1
ATOM 1024 C CA . ARG A 1 118 ? 1.930 10.701 -6.413 1.00 63.91 118 ARG A CA 1
ATOM 1025 C C . ARG A 1 118 ? 0.878 11.732 -5.993 1.00 63.91 118 ARG A C 1
ATOM 1027 O O . ARG A 1 118 ? 0.686 11.938 -4.798 1.00 63.91 118 ARG A O 1
ATOM 1034 N N . LYS A 1 119 ? 0.181 12.350 -6.952 1.00 65.50 119 LYS A N 1
ATOM 1035 C CA . LYS A 1 119 ? -0.930 13.283 -6.696 1.00 65.50 119 LYS A CA 1
ATOM 1036 C C . LYS A 1 119 ? -2.129 12.593 -6.060 1.00 65.50 119 LYS A C 1
ATOM 1038 O O . LYS A 1 119 ? -2.674 13.113 -5.094 1.00 65.50 119 LYS A O 1
ATOM 1043 N N . ASP A 1 120 ? -2.459 11.387 -6.514 1.00 60.19 120 ASP A N 1
ATOM 1044 C CA . ASP A 1 120 ? -3.512 10.558 -5.910 1.00 60.19 120 ASP A CA 1
ATOM 1045 C C . ASP A 1 120 ? -3.197 10.154 -4.450 1.00 60.19 120 ASP A C 1
ATOM 1047 O O . ASP A 1 120 ? -4.029 9.549 -3.773 1.00 60.19 120 ASP A O 1
ATOM 1051 N N . LEU A 1 121 ? -1.994 10.471 -3.951 1.00 48.16 121 LEU A N 1
ATOM 1052 C CA . LEU A 1 121 ? -1.499 10.097 -2.629 1.00 48.16 121 LEU A CA 1
ATOM 1053 C C . LEU A 1 121 ? -1.422 11.234 -1.599 1.00 48.16 121 LEU A C 1
ATOM 1055 O O . LEU A 1 121 ? -1.101 10.920 -0.455 1.00 48.16 121 LEU A O 1
ATOM 1059 N N . ASN A 1 122 ? -1.692 12.502 -1.948 1.00 53.19 122 ASN A N 1
ATOM 1060 C CA . ASN A 1 122 ? -1.483 13.660 -1.051 1.00 53.19 122 ASN A CA 1
ATOM 1061 C C . ASN A 1 122 ? -0.121 13.608 -0.309 1.00 53.19 122 ASN A C 1
ATOM 1063 O O . ASN A 1 122 ? -0.062 13.795 0.904 1.00 53.19 122 ASN A O 1
ATOM 1067 N N . LEU A 1 123 ? 0.967 13.279 -1.016 1.00 47.88 123 LEU A N 1
ATOM 1068 C CA . LEU A 1 123 ? 2.330 13.197 -0.458 1.00 47.88 123 LEU A CA 1
ATOM 1069 C C . LEU A 1 123 ? 3.118 14.517 -0.594 1.00 47.88 123 LEU A C 1
ATOM 1071 O O . LEU A 1 123 ? 4.342 14.465 -0.743 1.00 47.88 123 LEU A O 1
ATOM 1075 N N . ASP A 1 124 ? 2.427 15.660 -0.581 1.00 44.09 124 ASP A N 1
ATOM 1076 C CA . ASP A 1 124 ? 3.066 16.983 -0.475 1.00 44.09 124 ASP A CA 1
ATOM 1077 C C . ASP A 1 124 ? 3.520 17.262 0.968 1.00 44.09 124 ASP A C 1
ATOM 1079 O O . ASP A 1 124 ? 2.760 16.930 1.910 1.00 44.09 124 ASP A O 1
#

pLDDT: mean 71.18, std 14.97, range [33.69, 92.81]

Secondary structure (DSSP, 8-state):
-------------HHHHHHHHHHHHHHHHHHHHHHHHHHHHHHHHHHHHHHHHT--SGGGHHHHHHHHHHHHHHHHHHHHHHHHHHHHHHHHHHHHHHHSTT-HHHHHHHHHHHHHHHHTTT--

Radius of gyration: 23.21 Å; chains: 1; bounding box: 69×28×58 Å

Sequence (124 aa):
MHKTDNIYNYEFNFYESFELFNLLEDSIKNIWSQIPIKEREARKFENKLNAKKTNFFSNHEESYLKYKSEFQKIDKELNTLKIKKRSLLEIYIKVANTLFAERAYDLEISKENYNRWRKDLNLD

Foldseek 3Di:
DDDPPVPPPPPPPLVVLVVVLVVLVVVLVVLVVVLVVLVVVLVVLVVVLVVLVVVDDDVSPVVNVVSVVVNVVSVVVNVVSVVVNVVSLVVSLVSQCVSCVVPVVSNVVSVVVSVVVVVVVPPD